Protein AF-A0A239D762-F1 (afdb_monomer_lite)

Organism: NCBI:txid474952

Sequence (81 aa):
MPTPAKPCNASFSDEVISALIANNDRAQWMTHPCSVCGQHVGARLHLGKWSPEPHWPSVSYAPRAVRAEKRSRVPANQAQG

Radius of gyration: 18.71 Å; chains: 1; bounding box: 38×65×30 Å

Foldseek 3Di:
DPDQDDWPPFDDDPVVQVVCVVDPDPVVQFFDQTPGQRAGFGWDQDPNGITGDTDGSPDRDDGPPPCPPCPPPPDDPDDDD

Structure (mmCIF, N/CA/C/O backbone):
data_AF-A0A239D762-F1
#
_entry.id   AF-A0A239D762-F1
#
loop_
_atom_site.group_PDB
_atom_site.id
_atom_site.type_symbol
_atom_site.label_atom_id
_atom_site.label_alt_id
_atom_site.label_comp_id
_atom_site.label_asym_id
_atom_site.label_entity_id
_atom_site.label_seq_id
_atom_site.pdbx_PDB_ins_code
_atom_site.Cartn_x
_atom_site.Cartn_y
_atom_site.Cartn_z
_atom_site.occupancy
_atom_site.B_iso_or_equiv
_atom_site.auth_seq_id
_atom_site.auth_comp_id
_atom_site.auth_asym_id
_atom_site.auth_atom_id
_atom_site.pdbx_PDB_model_num
ATOM 1 N N . MET A 1 1 ? -27.911 -7.128 13.096 1.00 44.25 1 MET A N 1
ATOM 2 C CA . MET A 1 1 ? -26.713 -7.480 12.298 1.00 44.25 1 MET A CA 1
ATOM 3 C C . MET A 1 1 ? -25.574 -6.583 12.759 1.00 44.25 1 MET A C 1
ATOM 5 O O . MET A 1 1 ? -25.877 -5.418 12.998 1.00 44.25 1 MET A O 1
ATOM 9 N N . PRO A 1 2 ? -24.327 -7.054 12.952 1.00 54.62 2 PRO A N 1
ATOM 10 C CA . PRO A 1 2 ? -23.241 -6.145 13.300 1.00 54.62 2 PRO A CA 1
ATOM 11 C C . PRO A 1 2 ? -23.025 -5.187 12.127 1.00 54.62 2 PRO A C 1
ATOM 13 O O . PRO A 1 2 ? -22.740 -5.609 11.007 1.00 54.62 2 PRO A O 1
ATOM 16 N N . THR A 1 3 ? -23.244 -3.901 12.377 1.00 55.25 3 THR A N 1
ATOM 17 C CA . THR A 1 3 ? -22.960 -2.829 11.426 1.00 55.25 3 THR A CA 1
ATOM 18 C C . THR A 1 3 ? -21.477 -2.905 11.075 1.00 55.25 3 THR A C 1
ATOM 20 O O . THR A 1 3 ? -20.663 -2.967 12.003 1.00 55.25 3 THR A O 1
ATOM 23 N N . PRO A 1 4 ? -21.090 -2.927 9.788 1.00 59.66 4 PRO A N 1
ATOM 24 C CA . PRO A 1 4 ? -19.680 -2.961 9.443 1.00 59.66 4 PRO A CA 1
ATOM 25 C C . PRO A 1 4 ? -19.024 -1.717 10.066 1.00 59.66 4 PRO A C 1
ATOM 27 O O . PRO A 1 4 ? -19.500 -0.588 9.915 1.00 59.66 4 PRO A O 1
ATOM 30 N N . ALA A 1 5 ? -17.995 -1.951 10.882 1.00 62.16 5 ALA A N 1
ATOM 31 C CA . ALA A 1 5 ? -17.332 -0.948 11.708 1.00 62.16 5 ALA A CA 1
ATOM 32 C C . ALA A 1 5 ? -16.523 0.009 10.836 1.00 62.16 5 ALA A C 1
ATOM 34 O O . ALA A 1 5 ? -15.638 -0.472 10.154 1.00 62.16 5 ALA A O 1
ATOM 35 N N . LYS A 1 6 ? -16.842 1.312 10.843 1.00 67.81 6 LYS A N 1
ATOM 36 C CA . LYS A 1 6 ? -16.253 2.399 10.021 1.00 67.81 6 LYS A CA 1
ATOM 37 C C . LYS A 1 6 ? -14.916 2.058 9.318 1.00 67.81 6 LYS A C 1
ATOM 39 O O . LYS A 1 6 ? -13.996 1.580 9.986 1.00 67.81 6 LYS A O 1
ATOM 44 N N . PRO A 1 7 ? -14.766 2.382 8.015 1.00 72.12 7 PRO A N 1
ATOM 45 C CA . PRO A 1 7 ? -13.516 2.146 7.297 1.00 72.12 7 PRO A CA 1
ATOM 46 C C . PRO A 1 7 ? -12.340 2.753 8.065 1.00 72.12 7 PRO A C 1
ATOM 48 O O . PRO A 1 7 ? -12.473 3.805 8.695 1.00 72.12 7 PRO A O 1
ATOM 51 N N . CYS A 1 8 ? -11.202 2.062 8.045 1.00 80.38 8 CYS A N 1
ATOM 52 C CA . CYS A 1 8 ? -9.999 2.530 8.710 1.00 80.38 8 CYS A CA 1
ATOM 53 C C . CYS A 1 8 ? -9.632 3.918 8.171 1.00 80.38 8 CYS A C 1
ATOM 55 O O . CYS A 1 8 ? -9.673 4.135 6.960 1.00 80.38 8 CYS A O 1
ATOM 57 N N . ASN A 1 9 ? -9.182 4.823 9.047 1.00 77.62 9 ASN A N 1
ATOM 58 C CA . ASN A 1 9 ? -8.622 6.121 8.646 1.00 77.62 9 ASN A CA 1
ATOM 59 C C . ASN A 1 9 ? -7.307 6.001 7.848 1.00 77.62 9 ASN A C 1
ATOM 61 O O . ASN A 1 9 ? -6.672 7.018 7.607 1.00 77.62 9 ASN A O 1
ATOM 65 N N . ALA A 1 10 ? -6.912 4.776 7.475 1.00 76.06 10 ALA A N 1
ATOM 66 C CA . ALA A 1 10 ? -5.961 4.414 6.435 1.00 76.06 10 ALA A CA 1
ATOM 67 C C . ALA A 1 10 ? -4.853 5.455 6.216 1.00 76.06 10 ALA A C 1
ATOM 69 O O . ALA A 1 10 ? -4.920 6.274 5.304 1.00 76.06 10 ALA A O 1
ATOM 70 N N . SER A 1 11 ? -3.788 5.337 7.009 1.00 82.50 11 SER A N 1
ATOM 71 C CA . SER A 1 11 ? -2.538 6.072 6.806 1.00 82.50 11 SER A CA 1
ATOM 72 C C . SER A 1 11 ? -1.367 5.107 6.659 1.00 82.50 11 SER A C 1
ATOM 74 O O . SER A 1 11 ? -1.345 4.041 7.285 1.00 82.50 11 SER A O 1
ATOM 76 N N . PHE A 1 12 ? -0.392 5.486 5.837 1.00 86.06 12 PHE A N 1
ATOM 77 C CA . PHE A 1 12 ? 0.922 4.850 5.805 1.00 86.06 12 PHE A CA 1
ATOM 78 C C . PHE A 1 12 ? 1.892 5.594 6.718 1.00 86.06 12 PHE A C 1
ATOM 80 O O . PHE A 1 12 ? 1.716 6.783 6.978 1.00 86.06 12 PHE A O 1
ATOM 87 N N . SER A 1 13 ? 2.907 4.880 7.200 1.00 85.94 13 SER A N 1
ATOM 88 C CA . SER A 1 13 ? 4.030 5.488 7.912 1.00 85.94 13 SER A CA 1
ATOM 89 C C . SER A 1 13 ? 4.897 6.299 6.946 1.00 85.94 13 SER A C 1
ATOM 91 O O . SER A 1 13 ? 4.963 5.989 5.754 1.00 85.94 13 SER A O 1
ATOM 93 N N . ASP A 1 14 ? 5.600 7.299 7.469 1.00 85.88 14 ASP A N 1
ATOM 94 C CA . ASP A 1 14 ? 6.438 8.212 6.680 1.00 85.88 14 ASP A CA 1
ATOM 95 C C . ASP A 1 14 ? 7.533 7.478 5.879 1.00 85.88 14 ASP A C 1
ATOM 97 O O . ASP A 1 14 ? 7.811 7.809 4.727 1.00 85.88 14 ASP A O 1
ATOM 101 N N . GLU A 1 15 ? 8.072 6.391 6.442 1.00 86.06 15 GLU A N 1
ATOM 102 C CA . GLU A 1 15 ? 9.035 5.502 5.777 1.00 86.06 15 GLU A CA 1
ATOM 103 C C . GLU A 1 15 ? 8.452 4.850 4.513 1.00 86.06 15 GLU A C 1
ATOM 105 O O . GLU A 1 15 ? 9.092 4.823 3.461 1.00 86.06 15 GLU A O 1
ATOM 110 N N . VAL A 1 16 ? 7.206 4.367 4.588 1.00 84.94 16 VAL A N 1
ATOM 111 C CA . VAL A 1 16 ? 6.501 3.751 3.453 1.00 84.94 16 VAL A CA 1
ATOM 112 C C . VAL A 1 16 ? 6.183 4.804 2.396 1.00 84.94 16 VAL A C 1
ATOM 114 O O . VAL A 1 16 ? 6.361 4.551 1.207 1.00 84.94 16 VAL A O 1
ATOM 117 N N . ILE A 1 17 ? 5.749 5.995 2.813 1.00 85.75 17 ILE A N 1
ATOM 118 C CA . ILE A 1 17 ? 5.481 7.109 1.897 1.00 85.75 17 ILE A CA 1
ATOM 119 C C . ILE A 1 17 ? 6.765 7.508 1.165 1.00 85.75 17 ILE A C 1
ATOM 121 O O . ILE A 1 17 ? 6.746 7.631 -0.057 1.00 85.75 17 ILE A O 1
ATOM 125 N N . SER A 1 18 ? 7.887 7.634 1.874 1.00 87.06 18 SER A N 1
ATOM 126 C CA . SER A 1 18 ? 9.189 7.943 1.273 1.00 87.06 18 SER A CA 1
ATOM 127 C C . SER A 1 18 ? 9.628 6.869 0.273 1.00 87.06 18 SER A C 1
ATOM 129 O O . SER A 1 18 ? 10.058 7.198 -0.834 1.00 87.06 18 SER A O 1
ATOM 131 N N . ALA A 1 19 ? 9.446 5.587 0.605 1.00 84.69 19 ALA A N 1
ATOM 132 C CA . ALA A 1 19 ? 9.744 4.479 -0.302 1.00 84.69 19 ALA A CA 1
ATOM 133 C C . ALA A 1 19 ? 8.857 4.482 -1.563 1.00 84.69 19 ALA A C 1
ATOM 135 O O . ALA A 1 19 ? 9.347 4.188 -2.656 1.00 84.69 19 ALA A O 1
ATOM 136 N N . LEU A 1 20 ? 7.575 4.843 -1.432 1.00 83.56 20 LEU A N 1
ATOM 137 C CA . LEU A 1 20 ? 6.631 4.971 -2.549 1.00 83.56 20 LEU A CA 1
ATOM 138 C C . LEU A 1 20 ? 6.905 6.209 -3.417 1.00 83.56 20 LEU A C 1
ATOM 140 O O . LEU A 1 20 ? 6.702 6.172 -4.625 1.00 83.56 20 LEU A O 1
ATOM 144 N N . ILE A 1 21 ? 7.377 7.312 -2.829 1.00 83.75 21 ILE A N 1
ATOM 145 C CA . ILE A 1 21 ? 7.812 8.501 -3.581 1.00 83.75 21 ILE A CA 1
ATOM 146 C C . ILE A 1 21 ? 9.073 8.181 -4.389 1.00 83.75 21 ILE A C 1
ATOM 148 O O . ILE A 1 21 ? 9.152 8.543 -5.563 1.00 83.75 21 ILE A O 1
ATOM 152 N N . ALA A 1 22 ? 10.036 7.480 -3.783 1.00 83.56 2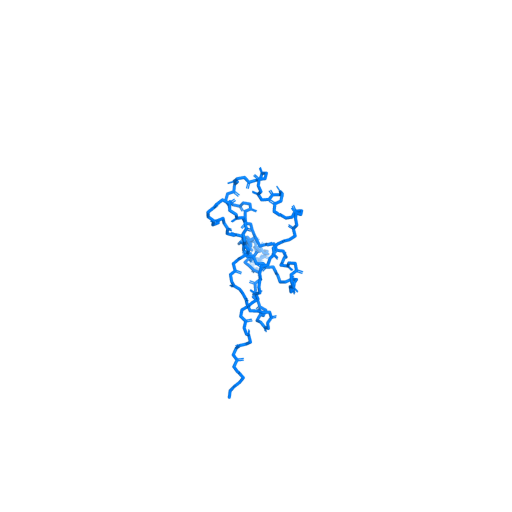2 ALA A N 1
ATOM 153 C CA . ALA A 1 22 ? 11.264 7.058 -4.452 1.00 83.56 22 ALA A CA 1
ATOM 154 C C . ALA A 1 22 ? 11.002 6.051 -5.588 1.00 83.56 22 ALA A C 1
ATOM 156 O O . ALA A 1 22 ? 11.687 6.088 -6.610 1.00 83.56 22 ALA A O 1
ATOM 157 N N . ASN A 1 23 ? 9.995 5.182 -5.444 1.00 76.81 23 ASN A N 1
ATOM 158 C CA . ASN A 1 23 ? 9.637 4.179 -6.444 1.00 76.81 23 ASN A CA 1
ATOM 159 C C . ASN A 1 23 ? 8.374 4.569 -7.224 1.00 76.81 23 ASN A C 1
ATOM 161 O O . ASN A 1 23 ? 7.250 4.232 -6.855 1.00 76.81 23 ASN A O 1
ATOM 165 N N . ASN A 1 24 ? 8.562 5.205 -8.383 1.00 69.31 24 ASN A N 1
ATOM 166 C CA . ASN A 1 24 ? 7.461 5.524 -9.303 1.00 69.31 24 ASN A CA 1
ATOM 167 C C . ASN A 1 24 ? 6.898 4.286 -10.039 1.00 69.31 24 ASN A C 1
ATOM 169 O O . ASN A 1 24 ? 5.912 4.385 -10.766 1.00 69.31 24 ASN A O 1
ATOM 173 N N . ASP A 1 25 ? 7.513 3.112 -9.872 1.00 71.88 25 ASP A N 1
ATOM 174 C CA . ASP A 1 25 ? 7.101 1.897 -10.569 1.00 71.88 25 ASP A CA 1
ATOM 175 C C . ASP A 1 25 ? 5.836 1.274 -9.959 1.00 71.88 25 ASP A C 1
ATOM 177 O O . ASP A 1 25 ? 5.829 0.784 -8.828 1.00 71.88 25 ASP A O 1
ATOM 181 N N . ARG A 1 26 ? 4.766 1.242 -10.760 1.00 65.00 26 ARG A N 1
ATOM 182 C CA . ARG A 1 26 ? 3.448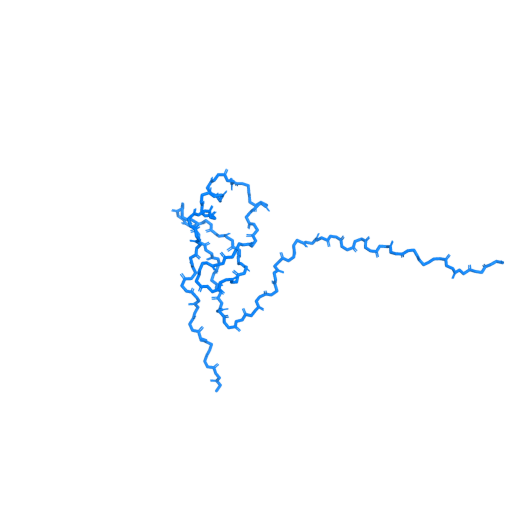 0.718 -10.380 1.00 65.00 26 ARG A CA 1
ATOM 183 C C . ARG A 1 26 ? 3.439 -0.748 -9.961 1.00 65.00 26 ARG A C 1
ATOM 185 O O . ARG A 1 26 ? 2.571 -1.131 -9.179 1.00 65.00 26 ARG A O 1
ATOM 192 N N . ALA A 1 27 ? 4.351 -1.567 -10.482 1.00 65.75 27 ALA A N 1
ATOM 193 C CA . ALA A 1 27 ? 4.440 -2.977 -10.115 1.00 65.75 27 ALA A CA 1
ATOM 194 C C . ALA A 1 27 ? 5.030 -3.159 -8.707 1.00 65.75 27 ALA A C 1
ATOM 196 O O . ALA A 1 27 ? 4.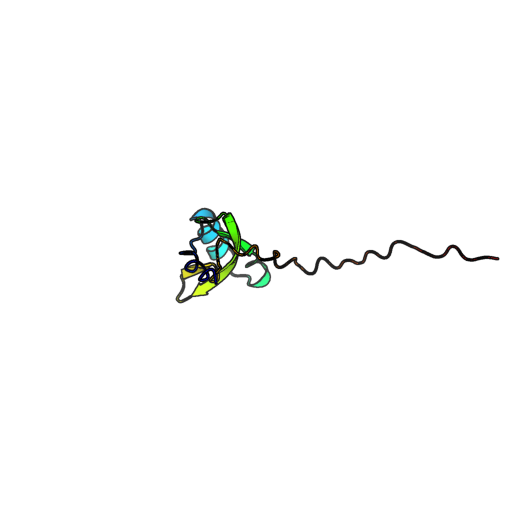766 -4.173 -8.060 1.00 65.75 27 ALA A O 1
ATOM 197 N N . GLN A 1 28 ? 5.771 -2.161 -8.214 1.00 64.31 28 GLN A N 1
ATOM 198 C CA . GLN A 1 28 ? 6.331 -2.134 -6.864 1.00 64.31 28 GLN A CA 1
ATOM 199 C C . GLN A 1 28 ? 5.383 -1.518 -5.822 1.00 64.31 28 GLN A C 1
ATOM 201 O O . GLN A 1 28 ? 5.649 -1.628 -4.627 1.00 64.31 28 GLN A O 1
ATOM 206 N N . TRP A 1 29 ? 4.243 -0.945 -6.234 1.00 74.50 29 TRP A N 1
ATOM 207 C CA . TRP A 1 29 ? 3.180 -0.438 -5.346 1.00 74.50 29 TRP A CA 1
ATOM 208 C C . TRP A 1 29 ? 2.331 -1.582 -4.762 1.00 74.50 29 TRP A C 1
ATOM 210 O O . TRP A 1 29 ? 1.099 -1.579 -4.843 1.00 74.50 29 TRP A O 1
ATOM 220 N N . MET A 1 30 ? 3.002 -2.606 -4.232 1.00 76.81 30 MET A N 1
ATOM 221 C CA . MET A 1 30 ? 2.392 -3.775 -3.603 1.00 76.81 30 MET A CA 1
ATOM 222 C C . MET A 1 30 ? 1.607 -3.390 -2.332 1.00 76.81 30 MET A C 1
ATOM 224 O O . MET A 1 30 ? 1.306 -2.228 -2.052 1.00 76.81 30 MET A O 1
ATOM 228 N N . THR A 1 31 ? 1.205 -4.391 -1.552 1.00 83.38 31 THR A N 1
ATOM 229 C CA . THR A 1 31 ? 0.551 -4.165 -0.266 1.00 83.38 31 THR A CA 1
ATOM 230 C C . THR A 1 31 ? 1.566 -3.751 0.797 1.00 83.38 31 THR A C 1
ATOM 232 O O . THR A 1 31 ? 2.515 -4.490 1.052 1.00 83.38 31 THR A O 1
ATOM 235 N N . HIS A 1 32 ? 1.320 -2.630 1.467 1.00 84.69 32 HIS A N 1
ATOM 236 C CA . HIS A 1 32 ? 2.116 -2.135 2.589 1.00 84.69 32 HIS A CA 1
ATOM 237 C C . HIS A 1 32 ? 1.296 -2.160 3.884 1.00 84.69 32 HIS A C 1
ATOM 239 O O . HIS A 1 32 ? 0.067 -2.056 3.828 1.00 84.69 32 HIS A O 1
ATOM 245 N N . PRO A 1 33 ? 1.936 -2.292 5.057 1.00 84.19 33 PRO A N 1
ATOM 246 C CA . PRO A 1 33 ? 1.224 -2.276 6.327 1.00 84.19 33 PRO A CA 1
ATOM 247 C C . PRO A 1 33 ? 0.621 -0.893 6.600 1.00 84.19 33 PRO A C 1
ATOM 249 O O . PRO A 1 33 ? 1.296 0.135 6.520 1.00 84.19 33 PRO A O 1
ATOM 252 N N . CYS A 1 34 ? -0.662 -0.861 6.951 1.00 85.88 34 CYS A N 1
ATOM 253 C CA . CYS A 1 34 ? -1.319 0.341 7.436 1.00 85.88 34 CYS A CA 1
ATOM 254 C C . CYS A 1 34 ? -0.791 0.691 8.832 1.00 85.88 34 CYS A C 1
ATOM 256 O O . CYS A 1 34 ? -0.806 -0.146 9.730 1.00 85.88 34 CYS A O 1
ATOM 258 N N . SER A 1 35 ? -0.407 1.949 9.043 1.00 85.50 35 SER A N 1
ATOM 259 C CA . SER A 1 35 ? 0.111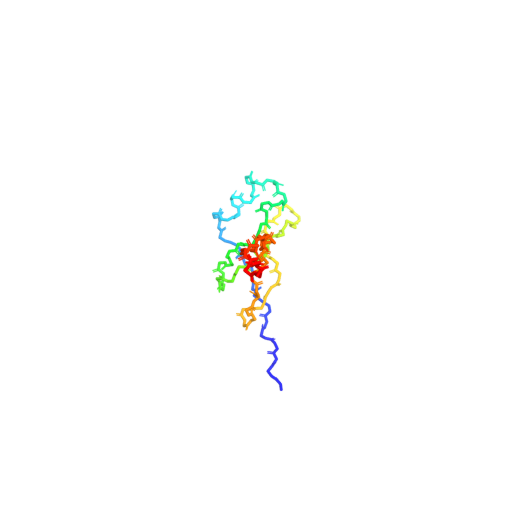 2.438 10.329 1.00 85.50 35 SER A CA 1
ATOM 260 C C . SER A 1 35 ? -0.950 2.430 11.446 1.00 85.50 35 SER A C 1
ATOM 262 O O . SER A 1 35 ? -0.625 2.412 12.626 1.00 85.50 35 SER A O 1
ATOM 264 N N . VAL A 1 36 ? -2.239 2.410 11.079 1.00 83.31 36 VAL A N 1
ATOM 265 C CA . VAL A 1 36 ? -3.365 2.466 12.027 1.00 83.31 36 VAL A CA 1
ATOM 266 C C . VAL A 1 36 ? -3.776 1.079 12.528 1.00 83.31 36 VAL A C 1
ATOM 268 O O . VAL A 1 36 ? -4.043 0.913 13.713 1.00 83.31 36 VAL A O 1
ATOM 271 N N . CYS A 1 37 ? -3.871 0.085 11.638 1.00 82.06 37 CYS A N 1
ATOM 272 C CA . CYS A 1 37 ? -4.386 -1.249 11.982 1.00 82.06 37 CYS A CA 1
ATOM 273 C C . CYS A 1 37 ? -3.422 -2.406 11.671 1.00 82.06 37 CYS A C 1
ATOM 275 O O . CYS A 1 37 ? -3.746 -3.557 11.951 1.00 82.06 37 CYS A O 1
ATOM 277 N N . GLY A 1 38 ? -2.264 -2.136 11.061 1.00 80.69 38 GLY A N 1
ATOM 278 C CA . GLY A 1 38 ? -1.260 -3.141 10.692 1.00 80.69 38 GLY A CA 1
ATOM 279 C C . GLY A 1 38 ? -1.614 -4.016 9.482 1.00 80.69 38 GLY A C 1
ATOM 280 O O . GLY A 1 38 ? -0.799 -4.837 9.062 1.00 80.69 38 GLY A O 1
ATOM 281 N N . GLN A 1 39 ? -2.806 -3.863 8.895 1.00 81.31 39 GLN A N 1
ATOM 282 C CA . GLN A 1 39 ? -3.234 -4.633 7.722 1.00 81.31 39 GLN A CA 1
ATOM 283 C C . GLN A 1 39 ? -2.389 -4.294 6.489 1.00 81.31 39 GLN A C 1
ATOM 285 O O . GLN A 1 39 ? -2.108 -3.127 6.229 1.00 81.31 39 GLN A O 1
ATOM 290 N N . HIS A 1 40 ? -2.037 -5.307 5.697 1.00 84.06 40 HIS A N 1
ATOM 291 C CA . HIS A 1 40 ? -1.336 -5.119 4.427 1.00 84.06 40 HIS A CA 1
ATOM 292 C C . HIS A 1 40 ? -2.324 -4.712 3.333 1.00 84.06 40 HIS A C 1
ATOM 294 O O . HIS A 1 40 ? -3.163 -5.50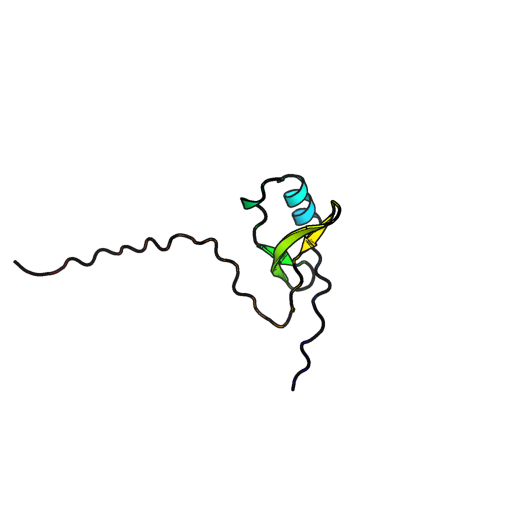6 2.911 1.00 84.06 40 HIS A O 1
ATOM 300 N N . VAL A 1 41 ? -2.216 -3.472 2.866 1.00 85.12 41 VAL A N 1
ATOM 301 C CA . VAL A 1 41 ? -3.182 -2.835 1.964 1.00 85.12 41 VAL A CA 1
ATOM 302 C C . VAL A 1 41 ? -2.472 -2.169 0.794 1.00 85.12 41 VAL A C 1
ATOM 304 O O . VAL A 1 41 ? -1.333 -1.723 0.918 1.00 85.12 41 VAL A O 1
ATOM 307 N N . GLY A 1 42 ? -3.125 -2.141 -0.367 1.00 85.00 42 GLY A N 1
ATOM 308 C CA . GLY A 1 42 ? -2.556 -1.543 -1.574 1.00 85.00 42 GLY A CA 1
ATOM 309 C C . GLY A 1 42 ? -2.312 -0.045 -1.406 1.00 85.00 42 GLY A C 1
ATOM 310 O O . GLY A 1 42 ? -3.062 0.637 -0.704 1.00 85.00 42 GLY A O 1
ATOM 311 N N . ALA A 1 43 ? -1.269 0.469 -2.054 1.00 85.94 43 ALA A N 1
ATOM 312 C CA . ALA A 1 43 ? -1.000 1.898 -2.104 1.00 85.94 43 ALA A CA 1
ATOM 313 C C . ALA A 1 43 ? -1.682 2.556 -3.313 1.00 85.94 43 ALA A C 1
ATOM 315 O O . ALA A 1 43 ? -1.657 2.040 -4.431 1.00 85.94 43 ALA A O 1
ATOM 316 N N . ARG A 1 44 ? -2.273 3.733 -3.100 1.00 83.75 44 ARG A N 1
ATOM 317 C CA . ARG A 1 44 ? -2.889 4.560 -4.140 1.00 83.75 44 ARG A CA 1
ATOM 318 C C . ARG A 1 44 ? -2.282 5.959 -4.120 1.00 83.75 44 ARG A C 1
ATOM 320 O O . ARG A 1 44 ? -2.263 6.616 -3.085 1.00 83.75 44 ARG A O 1
ATOM 327 N N . LEU A 1 45 ? -1.857 6.439 -5.287 1.00 83.94 45 LEU A N 1
ATOM 328 C CA . LEU A 1 45 ? -1.495 7.840 -5.483 1.00 83.94 45 LEU A CA 1
ATOM 329 C C . LEU A 1 45 ? -2.756 8.634 -5.840 1.00 83.94 45 LEU A C 1
ATOM 331 O O . LEU A 1 45 ? -3.379 8.388 -6.876 1.00 83.94 45 LEU A O 1
ATOM 335 N N . HIS A 1 46 ? -3.149 9.573 -4.986 1.00 81.69 46 HIS A N 1
ATOM 336 C CA . HIS A 1 46 ? -4.272 10.473 -5.229 1.00 81.69 46 HIS A CA 1
ATOM 337 C C . HIS A 1 46 ? -3.810 11.921 -5.065 1.00 81.69 46 HIS A C 1
ATOM 339 O O . HIS A 1 46 ? -3.339 12.303 -3.999 1.00 81.69 46 HIS A O 1
ATOM 345 N N . LEU A 1 47 ? -3.921 12.725 -6.129 1.00 83.31 47 LEU A N 1
ATOM 346 C CA . LEU A 1 47 ? -3.507 14.139 -6.135 1.00 83.31 47 LEU A CA 1
ATOM 347 C C . LEU A 1 47 ? -2.056 14.358 -5.652 1.00 83.31 47 LEU A C 1
ATOM 349 O O . LEU A 1 47 ? -1.771 15.296 -4.915 1.00 83.31 47 LEU A O 1
ATOM 353 N N . GLY A 1 48 ? -1.139 13.458 -6.023 1.00 82.19 48 GLY A N 1
ATOM 354 C CA . GLY A 1 48 ? 0.266 13.527 -5.600 1.00 82.19 48 GLY A CA 1
ATOM 355 C C . GLY A 1 48 ? 0.530 13.074 -4.158 1.00 82.19 48 GLY A C 1
ATOM 356 O O . GLY A 1 48 ? 1.670 13.132 -3.712 1.00 82.19 48 GLY A O 1
ATOM 357 N N . LYS A 1 49 ? -0.489 12.598 -3.431 1.00 82.75 49 LYS A N 1
ATOM 358 C CA . LYS A 1 49 ? -0.348 12.039 -2.082 1.00 82.75 49 LYS A CA 1
ATOM 359 C C . LYS A 1 49 ? -0.549 10.531 -2.094 1.00 82.75 49 LYS A C 1
ATOM 361 O O . LYS A 1 49 ? -1.520 10.025 -2.660 1.00 82.75 49 LYS A O 1
ATOM 366 N N . TRP A 1 50 ? 0.373 9.821 -1.456 1.00 84.75 50 TRP A N 1
ATOM 367 C CA . TRP A 1 50 ? 0.249 8.391 -1.217 1.00 84.75 50 TRP A CA 1
ATOM 368 C C . TRP A 1 50 ? -0.736 8.134 -0.087 1.00 84.75 50 TRP A C 1
ATOM 370 O O . TRP A 1 50 ? -0.632 8.710 0.994 1.00 84.75 50 TRP A O 1
ATOM 380 N N . SER A 1 51 ? -1.715 7.275 -0.338 1.00 84.31 51 SER A N 1
ATOM 381 C CA . SER A 1 51 ? -2.684 6.850 0.667 1.00 84.31 51 SER A CA 1
ATOM 382 C C . SER A 1 51 ? -3.002 5.368 0.494 1.00 84.31 51 SER A C 1
ATOM 384 O O . SER A 1 51 ? -2.969 4.864 -0.632 1.00 84.31 51 SER A O 1
ATOM 386 N N . PRO A 1 52 ? -3.297 4.640 1.576 1.00 86.19 52 PRO A N 1
ATOM 387 C CA . PRO A 1 52 ? -3.714 3.254 1.471 1.00 86.19 52 PRO A CA 1
ATOM 388 C C . PRO A 1 52 ? -5.100 3.146 0.839 1.00 86.19 52 PRO A C 1
ATOM 390 O O . PRO A 1 52 ? -5.936 4.043 0.972 1.00 86.19 52 PRO A O 1
ATOM 393 N N . GLU A 1 53 ? -5.371 2.022 0.179 1.00 83.88 53 GLU A N 1
ATOM 394 C CA . GLU A 1 53 ? -6.728 1.707 -0.252 1.00 83.88 53 GLU A CA 1
ATOM 395 C C . GLU A 1 53 ? -7.676 1.608 0.965 1.00 83.88 53 GLU A C 1
ATOM 397 O O . GLU A 1 53 ? -7.278 1.113 2.032 1.00 83.88 53 GLU A O 1
ATOM 402 N N . PRO A 1 54 ? -8.936 2.070 0.828 1.00 81.62 54 PRO A N 1
ATOM 403 C CA . PRO A 1 54 ? -9.936 1.944 1.880 1.00 81.62 54 PRO A CA 1
ATOM 404 C C . PRO A 1 54 ? -10.113 0.479 2.278 1.00 81.62 54 PRO A C 1
ATOM 406 O O . PRO A 1 54 ? -10.378 -0.379 1.437 1.00 81.62 54 PRO A O 1
ATOM 409 N N . HIS A 1 55 ? -9.992 0.200 3.570 1.00 81.19 55 HIS A N 1
ATOM 410 C CA . HIS A 1 55 ? -10.095 -1.145 4.121 1.00 81.19 55 HIS A CA 1
ATOM 411 C C . HIS A 1 55 ? -10.758 -1.105 5.496 1.00 81.19 55 HIS A C 1
ATOM 413 O O . HIS A 1 55 ? -10.811 -0.070 6.165 1.00 81.19 55 HIS A O 1
ATOM 419 N N . TRP A 1 56 ? -11.274 -2.251 5.917 1.00 81.00 56 TRP A N 1
ATOM 420 C CA . TRP A 1 56 ? -11.958 -2.417 7.192 1.00 81.00 56 TRP A CA 1
ATOM 421 C C . TRP A 1 56 ? -11.013 -3.108 8.180 1.00 81.00 56 TRP A C 1
ATOM 423 O O . TRP A 1 56 ? -10.510 -4.181 7.857 1.00 81.00 56 TRP A O 1
ATOM 433 N N . PRO A 1 57 ? -10.784 -2.559 9.386 1.00 72.81 57 PRO A N 1
ATOM 434 C CA . PRO A 1 57 ? -9.842 -3.146 10.344 1.00 72.81 57 PRO A CA 1
ATOM 435 C C . PRO A 1 57 ? -10.299 -4.523 10.853 1.00 72.81 57 PRO A C 1
ATOM 437 O O . PRO A 1 57 ? -9.477 -5.352 11.226 1.00 72.81 57 PRO A O 1
ATOM 440 N N . SER A 1 58 ? -11.610 -4.783 10.846 1.00 69.12 58 SER A N 1
ATOM 441 C CA . SER A 1 58 ? -12.199 -6.067 11.251 1.00 69.12 58 SER A CA 1
ATOM 442 C C . SER A 1 58 ? -12.239 -7.111 10.131 1.00 69.12 58 SER A C 1
ATOM 444 O O . SER A 1 58 ? -12.599 -8.256 10.389 1.00 69.12 58 SER A O 1
ATOM 446 N N . VAL A 1 59 ? -11.909 -6.739 8.892 1.00 68.25 59 VAL A N 1
ATOM 447 C CA . VAL A 1 59 ? -11.902 -7.661 7.754 1.00 68.25 59 VAL A CA 1
ATOM 448 C C . VAL A 1 59 ? -10.455 -7.987 7.442 1.00 68.25 59 VAL A C 1
ATOM 450 O O . VAL A 1 59 ? -9.714 -7.125 6.995 1.00 68.25 59 VAL A O 1
ATOM 453 N N . SER A 1 60 ? -10.053 -9.238 7.660 1.00 61.97 60 SER A N 1
ATOM 454 C CA . SER A 1 60 ? -8.755 -9.704 7.180 1.00 61.97 60 SER A CA 1
ATOM 455 C C . SER A 1 60 ? -8.822 -9.883 5.671 1.00 61.97 60 SER A C 1
ATOM 457 O O . SER A 1 60 ? -9.404 -10.847 5.174 1.00 61.97 60 SER A O 1
ATOM 459 N N . TYR A 1 61 ? -8.236 -8.944 4.938 1.00 64.12 61 TYR A N 1
ATOM 460 C CA . TYR A 1 61 ? -8.029 -9.118 3.509 1.00 64.12 61 TYR A CA 1
ATOM 461 C C . TYR A 1 61 ? -6.923 -10.145 3.311 1.00 64.12 61 TYR A C 1
ATOM 463 O O . TYR A 1 61 ? -5.832 -10.006 3.868 1.00 64.12 61 TYR A O 1
ATOM 471 N N . ALA A 1 62 ? -7.194 -11.185 2.517 1.00 59.22 62 ALA A N 1
ATOM 472 C CA . ALA A 1 62 ? -6.112 -12.013 2.015 1.00 59.22 62 ALA A CA 1
ATOM 473 C C . ALA A 1 62 ? -5.128 -11.065 1.313 1.00 59.22 62 ALA A C 1
ATOM 475 O O . ALA A 1 62 ? -5.576 -10.274 0.469 1.00 59.22 62 ALA A O 1
ATOM 476 N N . PRO A 1 63 ? -3.828 -11.084 1.665 1.00 55.94 63 PRO A N 1
ATOM 477 C CA . PRO A 1 63 ? -2.855 -10.280 0.948 1.00 55.94 63 PRO A CA 1
ATOM 478 C C . PRO A 1 63 ? -3.040 -10.600 -0.531 1.00 55.94 63 PRO A C 1
ATOM 480 O O . PRO A 1 63 ? -3.246 -11.771 -0.876 1.00 55.94 63 PRO A O 1
ATOM 483 N N . ARG A 1 64 ? -3.021 -9.581 -1.405 1.00 54.81 64 ARG A N 1
ATOM 484 C CA . ARG A 1 64 ? -2.855 -9.841 -2.837 1.00 54.81 64 ARG A CA 1
ATOM 485 C C . ARG A 1 64 ? -1.491 -10.491 -2.953 1.00 54.81 64 ARG A C 1
ATOM 487 O O . ARG A 1 64 ? -0.481 -9.815 -3.115 1.00 54.81 64 ARG A O 1
ATOM 494 N N . ALA A 1 65 ? -1.469 -11.810 -2.793 1.00 45.59 65 ALA A N 1
ATOM 495 C CA . ALA A 1 65 ? -0.350 -12.617 -3.152 1.00 45.59 65 ALA A CA 1
ATOM 496 C C . ALA A 1 65 ? -0.095 -12.194 -4.588 1.00 45.59 65 ALA A C 1
ATOM 498 O O . ALA A 1 65 ? -0.963 -12.341 -5.460 1.00 45.59 65 ALA A O 1
ATOM 499 N N . VAL A 1 66 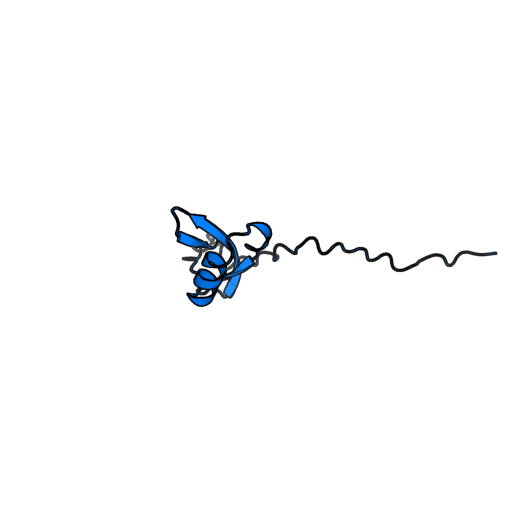? 1.102 -11.650 -4.818 1.00 49.59 66 VAL A N 1
ATOM 500 C CA . VAL A 1 66 ? 1.781 -11.854 -6.088 1.00 49.59 66 VAL A CA 1
ATOM 501 C C . VAL A 1 66 ? 1.370 -13.250 -6.499 1.00 49.59 66 VAL A C 1
ATOM 503 O O . VAL A 1 66 ? 1.397 -14.172 -5.673 1.00 49.59 66 VAL A O 1
ATOM 506 N N . ARG A 1 67 ? 0.898 -13.395 -7.728 1.00 43.03 67 ARG A N 1
ATOM 507 C CA . ARG A 1 67 ? 0.756 -14.695 -8.352 1.00 43.03 67 ARG A CA 1
ATOM 508 C C . ARG A 1 67 ? 2.186 -15.246 -8.434 1.00 43.03 67 ARG A C 1
ATOM 510 O O . ARG A 1 67 ? 2.798 -15.228 -9.488 1.00 43.03 67 ARG A O 1
ATOM 517 N N . ALA A 1 68 ? 2.743 -15.620 -7.280 1.00 45.31 68 ALA A N 1
ATOM 518 C CA . ALA A 1 68 ? 3.887 -16.455 -7.073 1.00 45.31 68 ALA A CA 1
ATOM 519 C C . ALA A 1 68 ? 3.366 -17.723 -7.683 1.00 45.31 68 ALA A C 1
ATOM 521 O O . ALA A 1 68 ? 2.528 -18.427 -7.114 1.00 45.31 68 ALA A O 1
ATOM 522 N N . GLU A 1 69 ? 3.688 -17.817 -8.961 1.00 46.91 69 GLU A N 1
ATOM 523 C CA . GLU A 1 69 ? 3.404 -18.909 -9.833 1.00 46.91 69 GLU A CA 1
ATOM 524 C C . GLU A 1 69 ? 3.708 -20.148 -9.004 1.00 46.91 69 GLU A C 1
ATOM 526 O O . GLU A 1 69 ? 4.864 -20.499 -8.770 1.00 46.91 69 GLU A O 1
ATOM 531 N N . LYS A 1 70 ? 2.656 -20.774 -8.464 1.00 45.22 70 LYS A N 1
ATOM 532 C CA . LYS A 1 70 ? 2.736 -22.125 -7.938 1.00 45.22 70 LYS A CA 1
ATOM 533 C C . LYS A 1 70 ? 2.943 -22.998 -9.161 1.00 45.22 70 LYS A C 1
ATOM 535 O O . LYS A 1 70 ? 2.072 -23.754 -9.569 1.00 45.22 70 LYS A O 1
ATOM 540 N N . ARG A 1 71 ? 4.137 -22.917 -9.740 1.00 47.94 71 ARG A N 1
ATOM 541 C CA . ARG A 1 71 ? 4.727 -23.962 -10.550 1.00 47.94 71 ARG A CA 1
ATOM 542 C C . ARG A 1 71 ? 5.259 -25.018 -9.582 1.00 47.94 71 ARG A C 1
ATOM 544 O O . ARG A 1 71 ? 6.405 -25.435 -9.642 1.00 47.94 71 ARG A O 1
ATOM 551 N N . SER A 1 72 ? 4.386 -25.473 -8.682 1.00 44.81 72 SER A N 1
ATOM 552 C CA . SER A 1 72 ? 4.522 -26.758 -8.018 1.00 44.81 72 SER A CA 1
ATOM 553 C C . SER A 1 72 ? 4.148 -27.815 -9.053 1.00 44.81 72 SER A C 1
ATOM 555 O O . SER A 1 72 ? 3.074 -28.401 -9.002 1.00 44.81 72 SER A O 1
ATOM 557 N N . ARG A 1 73 ? 5.030 -28.048 -10.031 1.00 51.12 73 ARG A N 1
ATOM 558 C CA . ARG A 1 73 ? 5.123 -29.376 -10.638 1.00 51.12 73 ARG A CA 1
ATOM 559 C C . ARG A 1 73 ? 6.075 -30.175 -9.760 1.00 51.12 73 ARG A C 1
ATOM 561 O O . ARG A 1 73 ? 7.267 -30.244 -10.026 1.00 51.12 73 ARG A O 1
ATOM 568 N N . VAL A 1 74 ? 5.529 -30.723 -8.678 1.00 50.78 74 VAL A N 1
ATOM 569 C CA . VAL A 1 74 ? 6.113 -31.902 -8.031 1.00 50.78 74 VAL A CA 1
ATOM 570 C C . VAL A 1 74 ? 5.944 -33.064 -9.025 1.00 50.78 74 VAL A C 1
ATOM 572 O O . VAL A 1 74 ? 4.862 -33.185 -9.609 1.00 50.78 74 VAL A O 1
ATOM 575 N N . PRO A 1 75 ? 6.991 -33.861 -9.304 1.00 54.91 75 PRO A N 1
ATOM 576 C CA . PRO A 1 75 ? 6.945 -34.894 -10.328 1.00 54.91 75 PRO A CA 1
ATOM 577 C C . PRO A 1 75 ? 6.119 -36.079 -9.824 1.00 54.91 75 PRO A C 1
ATOM 579 O O . PRO A 1 75 ? 6.441 -36.681 -8.806 1.00 54.91 75 PRO A O 1
ATOM 582 N N . ALA A 1 76 ? 5.067 -36.431 -10.553 1.00 50.19 76 ALA A N 1
ATOM 583 C CA . ALA A 1 76 ? 4.367 -37.694 -10.385 1.00 50.19 76 ALA A CA 1
ATOM 584 C C . ALA A 1 76 ? 4.409 -38.417 -11.728 1.00 50.19 76 ALA A C 1
ATOM 586 O O . ALA A 1 76 ? 3.520 -38.260 -12.559 1.00 50.19 76 ALA A O 1
ATOM 587 N N . ASN A 1 77 ? 5.484 -39.166 -11.964 1.00 50.47 77 ASN A N 1
ATOM 588 C CA . ASN A 1 77 ? 5.428 -40.252 -12.930 1.00 50.47 77 ASN A CA 1
ATOM 589 C C . ASN A 1 77 ? 6.130 -41.481 -12.354 1.00 50.47 77 ASN A C 1
ATOM 591 O O . ASN A 1 77 ? 7.241 -41.839 -12.730 1.00 50.47 77 ASN A O 1
ATOM 595 N N . GLN A 1 78 ? 5.457 -42.077 -11.373 1.00 49.72 78 GLN A N 1
ATOM 596 C CA . GLN A 1 78 ? 5.578 -43.490 -11.066 1.00 49.72 78 GLN A CA 1
ATOM 597 C C . GLN A 1 78 ? 4.362 -44.166 -11.703 1.00 49.72 78 GLN A C 1
ATOM 599 O O . GLN A 1 78 ? 3.267 -44.109 -11.152 1.00 49.72 78 GLN A O 1
ATOM 604 N N . ALA A 1 79 ? 4.561 -44.774 -12.871 1.00 51.09 79 ALA A N 1
ATOM 605 C CA . ALA A 1 79 ? 3.675 -45.789 -13.426 1.00 51.09 79 ALA A CA 1
ATOM 606 C C . ALA A 1 79 ? 4.460 -46.659 -14.425 1.00 51.09 79 ALA A C 1
ATOM 608 O O . ALA A 1 79 ? 4.675 -46.270 -15.565 1.00 51.09 79 ALA A O 1
ATOM 609 N N . GLN A 1 80 ? 4.897 -47.812 -13.915 1.00 46.97 80 GLN A N 1
ATOM 610 C CA . GLN A 1 80 ? 4.812 -49.137 -14.542 1.00 46.97 80 GLN A CA 1
ATOM 611 C C . GLN A 1 80 ? 5.488 -49.368 -15.908 1.00 46.97 80 GLN A C 1
ATOM 613 O O . GLN A 1 80 ? 5.034 -48.895 -16.946 1.00 46.97 80 GLN A O 1
ATOM 618 N N . GLY A 1 81 ? 6.498 -50.241 -15.878 1.00 42.72 81 GLY A N 1
ATOM 619 C CA . GLY A 1 81 ? 6.992 -51.059 -16.984 1.00 42.72 81 GLY A CA 1
ATOM 620 C C . GLY A 1 81 ? 7.602 -52.323 -16.404 1.00 42.72 81 GLY A C 1
ATOM 621 O O . GLY A 1 81 ? 8.498 -52.159 -15.547 1.00 42.72 81 GLY A O 1
#

pLDDT: mean 70.72, std 15.0, range [42.72, 87.06]

Secondary structure (DSSP, 8-state):
-PPPP--------HHHHHHHHH---TTS--EEE-TTT--EEEEEEETTEEEEPP--TTS-PPP------------------